Protein AF-A0A957F4L4-F1 (afdb_monomer_lite)

Structure (mmCIF, N/CA/C/O backbone):
data_AF-A0A957F4L4-F1
#
_entry.id   AF-A0A957F4L4-F1
#
loop_
_atom_site.group_PDB
_atom_site.id
_atom_site.type_symbol
_atom_site.label_atom_id
_atom_site.label_alt_id
_atom_site.label_comp_id
_atom_site.label_asym_id
_atom_site.label_entity_id
_atom_site.label_seq_id
_atom_site.pdbx_PDB_ins_code
_atom_site.Cartn_x
_atom_site.Cartn_y
_atom_site.Cartn_z
_atom_site.occupancy
_atom_site.B_iso_or_equiv
_atom_site.auth_seq_id
_atom_site.auth_comp_id
_atom_site.auth_asym_id
_atom_site.auth_atom_id
_atom_site.pdbx_PDB_model_num
ATOM 1 N N . THR A 1 1 ? -5.167 -7.541 -21.390 1.00 80.38 1 THR A N 1
ATOM 2 C CA . THR A 1 1 ? -4.463 -7.284 -20.110 1.00 80.38 1 THR A CA 1
ATOM 3 C C . THR A 1 1 ? -4.965 -6.032 -19.401 1.00 80.38 1 THR A C 1
ATOM 5 O O . THR A 1 1 ? -5.248 -6.132 -18.215 1.00 80.38 1 THR A O 1
ATOM 8 N N . ILE A 1 2 ? -5.140 -4.895 -20.087 1.00 88.56 2 ILE A N 1
ATOM 9 C CA . ILE A 1 2 ? -5.602 -3.614 -19.501 1.00 88.56 2 ILE A CA 1
ATOM 10 C C . ILE A 1 2 ? -6.959 -3.733 -18.785 1.00 88.56 2 ILE A C 1
ATOM 12 O O . ILE A 1 2 ? -7.043 -3.429 -17.601 1.00 88.56 2 ILE A O 1
ATOM 16 N N . LEU A 1 3 ? -8.000 -4.245 -19.460 1.00 91.50 3 LEU A N 1
ATOM 17 C CA . LEU A 1 3 ? -9.344 -4.385 -18.869 1.00 91.50 3 LEU A CA 1
ATOM 18 C C . LEU A 1 3 ? -9.339 -5.216 -17.580 1.00 91.50 3 LEU A C 1
ATOM 20 O O . LEU A 1 3 ? -9.974 -4.842 -16.602 1.00 91.50 3 LEU A O 1
ATOM 24 N N . LEU A 1 4 ? -8.573 -6.311 -17.558 1.00 93.56 4 LEU A N 1
ATOM 25 C CA . LEU A 1 4 ? -8.426 -7.151 -16.369 1.00 93.56 4 LEU A CA 1
ATOM 26 C C . LEU A 1 4 ? -7.825 -6.360 -15.199 1.00 93.56 4 LEU A C 1
ATOM 28 O O . LEU A 1 4 ? -8.330 -6.440 -14.085 1.00 93.56 4 LEU A O 1
ATOM 32 N N . HIS A 1 5 ? -6.784 -5.565 -15.454 1.00 93.44 5 HIS A N 1
ATOM 33 C CA . HIS A 1 5 ? -6.162 -4.728 -14.430 1.00 93.44 5 HIS A CA 1
ATOM 34 C C . HIS A 1 5 ? -7.120 -3.633 -13.942 1.00 93.44 5 HIS A C 1
ATOM 36 O O . HIS A 1 5 ? -7.237 -3.421 -12.739 1.00 93.44 5 HIS A O 1
ATOM 42 N N . LEU A 1 6 ? -7.894 -3.009 -14.833 1.00 93.56 6 LEU A N 1
ATOM 43 C CA . LEU A 1 6 ? -8.928 -2.053 -14.426 1.00 93.56 6 LEU A CA 1
ATOM 44 C C . LEU A 1 6 ? -9.987 -2.705 -13.530 1.00 93.56 6 LEU A C 1
ATOM 46 O O . LEU A 1 6 ? -10.338 -2.136 -12.499 1.00 93.56 6 LEU A O 1
ATOM 50 N N . VAL A 1 7 ? -10.441 -3.919 -13.857 1.00 96.38 7 VAL A N 1
ATOM 51 C CA . VAL A 1 7 ? -11.380 -4.670 -13.009 1.00 96.38 7 VAL A CA 1
ATOM 52 C C . VAL A 1 7 ? -10.756 -4.979 -11.646 1.00 96.38 7 VAL A C 1
ATOM 54 O O . VAL A 1 7 ? -11.386 -4.720 -10.623 1.00 96.38 7 VAL A O 1
ATOM 57 N N . ILE A 1 8 ? -9.512 -5.466 -11.599 1.00 96.94 8 ILE A N 1
ATOM 58 C CA . ILE A 1 8 ? -8.804 -5.749 -10.337 1.00 96.94 8 ILE A CA 1
ATOM 59 C C . ILE A 1 8 ? -8.685 -4.480 -9.483 1.00 96.94 8 ILE A C 1
ATOM 61 O O . ILE A 1 8 ? -8.955 -4.515 -8.280 1.00 96.94 8 ILE A O 1
ATOM 65 N N . GLY A 1 9 ? -8.320 -3.353 -10.093 1.00 96.81 9 GLY A N 1
ATOM 66 C CA . GLY A 1 9 ? -8.151 -2.078 -9.398 1.00 96.81 9 GLY A CA 1
ATOM 67 C C . GLY A 1 9 ? -9.481 -1.539 -8.886 1.00 96.81 9 GLY A C 1
ATOM 68 O O . GLY A 1 9 ? -9.586 -1.137 -7.728 1.00 96.81 9 GLY A O 1
ATOM 69 N N . GLY A 1 10 ? -10.524 -1.623 -9.715 1.00 97.62 10 GLY A N 1
ATOM 70 C CA . GLY A 1 10 ? -11.891 -1.260 -9.356 1.00 97.62 10 GLY A CA 1
ATOM 71 C C . GLY A 1 10 ? -12.442 -2.101 -8.208 1.00 97.62 10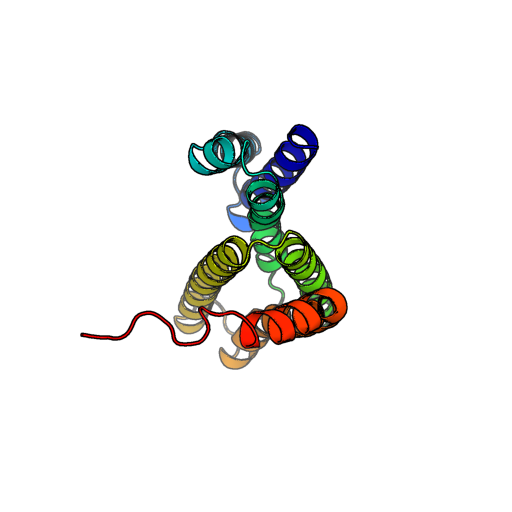 GLY A C 1
ATOM 72 O O . GLY A 1 10 ? -13.022 -1.548 -7.278 1.00 97.62 10 GLY A O 1
ATOM 73 N N . LEU A 1 11 ? -12.203 -3.416 -8.201 1.00 98.25 11 LEU A N 1
ATOM 74 C CA . LEU A 1 11 ? -12.587 -4.294 -7.089 1.00 98.25 11 LEU A CA 1
ATOM 75 C C . LEU A 1 11 ? -11.856 -3.932 -5.792 1.00 98.25 11 LEU A C 1
ATOM 77 O O . LEU A 1 11 ? -12.471 -3.912 -4.722 1.00 98.25 11 LEU A O 1
ATOM 81 N N . GLY A 1 12 ? -10.568 -3.594 -5.879 1.00 97.94 12 GLY A N 1
ATOM 82 C CA . GLY A 1 12 ? -9.805 -3.092 -4.740 1.00 97.94 12 GLY A CA 1
ATOM 83 C C . GLY A 1 12 ? -10.394 -1.787 -4.199 1.00 97.94 12 GLY A C 1
ATOM 84 O O . GLY A 1 12 ? -10.654 -1.677 -3.001 1.00 97.94 12 GLY A O 1
ATOM 85 N N . ALA A 1 13 ? -10.673 -0.820 -5.076 1.00 98.12 13 ALA A N 1
ATOM 86 C CA . ALA A 1 13 ? -11.248 0.478 -4.718 1.00 98.12 13 ALA A CA 1
ATOM 87 C C . ALA A 1 13 ? -12.678 0.356 -4.160 1.00 98.12 13 ALA A C 1
ATOM 89 O O . ALA A 1 13 ? -13.008 0.985 -3.153 1.00 98.12 13 ALA A O 1
ATOM 90 N N . TYR A 1 14 ? -13.501 -0.532 -4.723 1.00 98.50 14 TYR A N 1
ATOM 91 C CA . TYR A 1 14 ? -14.785 -0.923 -4.140 1.00 98.50 14 TYR A CA 1
ATOM 92 C C . TYR A 1 14 ? -14.596 -1.487 -2.724 1.00 98.50 14 TYR A C 1
ATOM 94 O O . TYR A 1 14 ? -15.309 -1.117 -1.787 1.00 98.50 14 TYR A O 1
ATOM 102 N N . GLY A 1 15 ? -13.597 -2.357 -2.545 1.00 97.69 15 GLY A N 1
ATOM 103 C CA . GLY A 1 15 ? -13.206 -2.908 -1.252 1.00 97.69 15 GLY A CA 1
ATOM 104 C C . GLY A 1 15 ? -12.834 -1.828 -0.234 1.00 97.69 15 GLY A C 1
ATOM 105 O O . GLY A 1 15 ? -13.281 -1.911 0.912 1.00 97.69 15 GLY A O 1
ATOM 106 N N . VAL A 1 16 ? -12.081 -0.802 -0.645 1.00 97.50 16 VAL A N 1
ATOM 107 C CA . VAL A 1 16 ? -11.762 0.375 0.183 1.00 97.50 16 VAL A CA 1
ATOM 108 C C . VAL A 1 16 ? -13.043 1.101 0.587 1.00 97.50 16 VAL A C 1
ATOM 110 O O . VAL A 1 16 ? -13.268 1.317 1.780 1.00 97.50 16 VAL A O 1
ATOM 113 N N . GLY A 1 17 ? -13.924 1.392 -0.374 1.00 97.50 17 GLY A N 1
ATOM 114 C CA . GLY A 1 17 ? -15.213 2.036 -0.119 1.00 97.50 17 GLY A CA 1
ATOM 115 C C . GLY A 1 17 ? -16.058 1.277 0.907 1.00 97.50 17 GLY A C 1
ATOM 116 O O . GLY A 1 17 ? -16.567 1.871 1.857 1.00 97.50 17 GLY A O 1
ATOM 117 N N . ARG A 1 18 ? -16.159 -0.053 0.777 1.00 96.19 18 ARG A N 1
ATOM 118 C CA . ARG A 1 18 ? -16.958 -0.897 1.685 1.00 96.19 18 ARG A CA 1
ATOM 119 C C . ARG A 1 18 ? -16.323 -1.104 3.055 1.00 96.19 18 ARG A C 1
ATOM 121 O O . ARG A 1 18 ? -17.042 -1.110 4.050 1.00 96.19 18 ARG A O 1
ATOM 128 N N . ARG A 1 19 ? -15.013 -1.359 3.113 1.00 92.75 19 ARG A N 1
ATOM 129 C CA . ARG A 1 19 ? -14.347 -1.837 4.339 1.00 92.75 19 ARG A CA 1
ATOM 130 C C . ARG A 1 19 ? -13.672 -0.723 5.118 1.00 92.75 19 ARG A C 1
ATOM 132 O O . ARG A 1 19 ? -13.796 -0.698 6.337 1.00 92.75 19 ARG A O 1
ATOM 139 N N . LEU A 1 20 ? -12.972 0.171 4.424 1.00 91.31 20 LEU A N 1
ATOM 140 C CA . LEU A 1 20 ? -12.217 1.242 5.065 1.00 91.31 20 LEU A CA 1
ATOM 141 C C . LEU A 1 20 ? -13.097 2.472 5.298 1.00 91.31 20 LEU A C 1
ATOM 143 O O . LEU A 1 20 ? -13.169 2.969 6.416 1.00 91.31 20 LEU A O 1
ATOM 147 N N . LEU A 1 21 ? -13.808 2.917 4.259 1.00 93.62 21 LEU A N 1
ATOM 148 C CA . LEU A 1 21 ? -14.667 4.105 4.321 1.00 93.62 21 LEU A CA 1
ATOM 149 C C . LEU A 1 21 ? -16.086 3.808 4.834 1.00 93.62 21 LEU A C 1
ATOM 151 O O . LEU A 1 21 ? -16.844 4.733 5.104 1.00 93.62 21 LEU A O 1
ATOM 155 N N . ARG A 1 22 ? -16.451 2.523 4.973 1.00 94.69 22 ARG A N 1
ATOM 156 C CA . ARG A 1 22 ? -17.771 2.050 5.444 1.00 94.69 22 ARG A CA 1
ATOM 157 C C . ARG A 1 22 ? -18.961 2.627 4.657 1.00 94.69 22 ARG A C 1
ATOM 159 O O . ARG A 1 22 ? -20.054 2.781 5.196 1.00 94.69 22 ARG A O 1
ATOM 166 N N . LEU A 1 23 ? -18.769 2.911 3.370 1.00 97.25 23 LEU A N 1
ATOM 167 C CA . LEU A 1 23 ? -19.810 3.430 2.483 1.00 97.25 23 LEU A CA 1
ATOM 168 C C . LEU A 1 23 ? -20.825 2.342 2.112 1.00 97.25 23 LEU A C 1
ATOM 170 O O . LEU A 1 23 ? -20.504 1.150 2.085 1.00 97.25 23 LEU A O 1
ATOM 174 N N . GLY A 1 24 ? -22.045 2.752 1.749 1.00 97.69 24 GLY A N 1
ATOM 175 C CA . GLY A 1 24 ? -23.047 1.884 1.115 1.00 97.69 24 GLY A CA 1
ATOM 176 C C . GLY A 1 24 ? -22.583 1.324 -0.240 1.00 97.69 24 GLY A C 1
ATOM 177 O O . GLY A 1 24 ? -21.542 1.720 -0.762 1.00 97.69 24 GLY A O 1
ATOM 178 N N . GLN A 1 25 ? -23.359 0.408 -0.832 1.00 97.12 25 GLN A N 1
ATOM 179 C CA . GLN A 1 25 ? -23.015 -0.216 -2.123 1.00 97.12 25 GLN A CA 1
ATOM 180 C C . GLN A 1 25 ? -22.761 0.829 -3.217 1.00 97.12 25 GLN A C 1
ATOM 182 O O . GLN A 1 25 ? -21.734 0.774 -3.886 1.00 97.12 25 GLN A O 1
ATOM 187 N N . MET A 1 26 ? -23.645 1.826 -3.334 1.00 97.75 26 MET A N 1
ATOM 188 C CA . MET A 1 26 ? -23.519 2.867 -4.354 1.00 97.75 26 MET A CA 1
ATOM 189 C C . MET A 1 26 ? -22.284 3.751 -4.137 1.00 97.75 26 MET A C 1
ATOM 191 O O . MET A 1 26 ? -21.546 4.016 -5.077 1.00 97.75 26 MET A O 1
ATOM 195 N N . GLY A 1 27 ? -21.987 4.140 -2.891 1.00 97.75 27 GLY A N 1
ATOM 196 C CA . GLY A 1 27 ? -20.781 4.917 -2.579 1.00 97.75 27 GLY A CA 1
ATOM 197 C C . GLY A 1 27 ? -19.487 4.147 -2.866 1.00 97.75 27 GLY A C 1
ATOM 198 O O . GLY A 1 27 ? -18.516 4.711 -3.367 1.00 97.75 27 GLY A O 1
ATOM 199 N N . ALA A 1 28 ? -19.480 2.836 -2.621 1.00 97.81 28 ALA A N 1
ATOM 200 C CA . ALA A 1 28 ? -18.350 1.986 -2.974 1.00 97.81 28 ALA A CA 1
ATOM 201 C C . ALA A 1 28 ? -18.206 1.790 -4.494 1.00 97.81 28 ALA A C 1
ATOM 203 O O . ALA A 1 28 ? -17.082 1.781 -4.991 1.00 97.81 28 ALA A O 1
ATOM 204 N N . LEU A 1 29 ? -19.313 1.685 -5.242 1.00 98.00 29 LEU A N 1
ATOM 205 C CA . LEU A 1 29 ? -19.283 1.672 -6.710 1.00 98.00 29 LEU A CA 1
ATOM 206 C C . LEU A 1 29 ? -18.733 2.989 -7.263 1.00 98.00 29 LEU A C 1
ATOM 208 O O . LEU A 1 29 ? -17.848 2.960 -8.111 1.00 98.00 29 LEU A O 1
ATOM 212 N N . LEU A 1 30 ? -19.173 4.130 -6.727 1.00 97.94 30 LEU A N 1
ATOM 213 C CA . LEU A 1 30 ? -18.616 5.436 -7.087 1.00 97.94 30 LEU A CA 1
ATOM 214 C C . LEU A 1 30 ? -17.118 5.517 -6.771 1.00 97.94 30 LEU A C 1
ATOM 216 O O . LEU A 1 30 ? -16.358 6.035 -7.576 1.00 97.94 30 LEU A O 1
ATOM 220 N N . THR A 1 31 ? -16.668 4.947 -5.650 1.00 97.69 31 THR A N 1
ATOM 221 C CA . THR A 1 31 ? -15.232 4.865 -5.321 1.00 97.69 31 THR A CA 1
ATOM 222 C C . THR A 1 31 ? -14.463 4.061 -6.375 1.00 97.69 31 THR A C 1
ATOM 224 O O . THR A 1 31 ? -13.399 4.487 -6.820 1.00 97.69 31 THR A O 1
ATOM 227 N N . ALA A 1 32 ? -15.010 2.920 -6.804 1.00 97.81 32 ALA A N 1
ATOM 228 C CA . ALA A 1 32 ? -14.408 2.080 -7.835 1.00 97.81 32 ALA A CA 1
ATOM 229 C C . ALA A 1 32 ? -14.326 2.792 -9.187 1.00 97.81 32 ALA A C 1
ATOM 231 O O . ALA A 1 32 ? -13.250 2.848 -9.776 1.00 97.81 32 ALA A O 1
ATOM 232 N N . VAL A 1 33 ? -15.437 3.384 -9.632 1.00 97.00 33 VAL A N 1
ATOM 233 C CA . VAL A 1 33 ? -15.530 4.111 -10.903 1.00 97.00 33 VAL A CA 1
ATOM 234 C C . VAL A 1 33 ? -14.601 5.323 -10.908 1.00 97.00 33 VAL A C 1
ATOM 236 O O . VAL A 1 33 ? -13.834 5.484 -11.853 1.00 97.00 33 VAL A O 1
ATOM 239 N N . SER A 1 34 ? -14.598 6.128 -9.842 1.00 96.50 34 SER A N 1
ATOM 240 C CA . SER A 1 34 ? -13.710 7.290 -9.711 1.00 96.50 34 SER A CA 1
ATOM 241 C C . SER A 1 34 ? -12.232 6.907 -9.726 1.00 96.50 34 SER A C 1
ATOM 243 O O . SER A 1 34 ? -11.413 7.663 -10.239 1.00 96.50 34 SER A O 1
ATOM 245 N N . PHE A 1 35 ? -11.874 5.738 -9.188 1.00 95.75 35 PHE A N 1
ATOM 246 C CA . PHE A 1 35 ? -10.506 5.235 -9.266 1.00 95.75 35 PHE A CA 1
ATOM 247 C C . PHE A 1 35 ? -10.156 4.774 -10.687 1.00 95.75 35 PHE A C 1
ATOM 249 O O . PHE A 1 35 ? -9.159 5.224 -11.243 1.00 95.75 35 PHE A O 1
ATOM 256 N N . THR A 1 36 ? -10.967 3.901 -11.294 1.00 94.62 36 THR A N 1
ATOM 257 C CA . THR A 1 36 ? -10.635 3.278 -12.589 1.00 94.62 36 THR A CA 1
ATOM 258 C C . THR A 1 36 ? -10.780 4.216 -13.780 1.00 94.62 36 THR A C 1
ATOM 260 O O . THR A 1 36 ? -10.045 4.072 -14.751 1.00 94.62 36 THR A O 1
ATOM 263 N N . LEU A 1 37 ? -11.736 5.146 -13.721 1.00 93.06 37 LEU A N 1
ATOM 264 C CA . LEU A 1 37 ? -12.005 6.137 -14.769 1.00 93.06 37 LEU A CA 1
ATOM 265 C C . LEU A 1 37 ? -11.469 7.530 -14.405 1.00 93.06 37 LEU A C 1
ATOM 267 O O . LEU A 1 37 ? -11.728 8.497 -15.116 1.00 93.06 37 LEU A O 1
ATOM 271 N N . GLY A 1 38 ? -10.744 7.649 -13.291 1.00 92.25 38 GLY A N 1
ATOM 272 C CA . GLY A 1 38 ? -10.082 8.888 -12.907 1.00 92.25 38 GLY A CA 1
ATOM 273 C C . GLY A 1 38 ? -8.926 9.214 -13.851 1.00 92.25 38 GLY A C 1
ATOM 274 O O . GLY A 1 38 ? -8.225 8.315 -14.319 1.00 92.25 38 GLY A O 1
ATOM 275 N N . GLY A 1 39 ? -8.686 10.512 -14.068 1.00 88.81 39 GLY A N 1
ATOM 276 C CA . GLY A 1 39 ? -7.735 11.006 -15.072 1.00 88.81 39 GLY A CA 1
ATOM 277 C C . GLY A 1 39 ? -6.328 10.405 -14.979 1.00 88.81 39 GLY A C 1
ATOM 278 O O . GLY A 1 39 ? -5.684 10.192 -16.000 1.00 88.81 39 GLY A O 1
ATOM 279 N N . TYR A 1 40 ? -5.863 10.072 -13.772 1.00 87.56 40 TYR A N 1
ATOM 280 C CA . TYR A 1 40 ? -4.550 9.458 -13.579 1.00 87.56 40 TYR A CA 1
ATOM 281 C C . TYR A 1 40 ? -4.475 8.021 -14.113 1.00 87.56 40 TYR A C 1
ATOM 283 O O . TYR A 1 40 ? -3.559 7.703 -14.862 1.00 87.56 40 TYR A O 1
ATOM 291 N N . VAL A 1 41 ? -5.439 7.156 -13.776 1.00 89.56 41 VAL A N 1
ATOM 292 C CA . VAL A 1 41 ? -5.435 5.755 -14.237 1.00 89.56 41 VAL A CA 1
ATOM 293 C C . VAL A 1 41 ? -5.630 5.692 -15.748 1.00 89.56 41 VAL A C 1
ATOM 295 O O . VAL A 1 41 ? -4.935 4.931 -16.419 1.00 89.56 41 VAL A O 1
ATOM 298 N N . THR A 1 42 ? -6.511 6.530 -16.299 1.00 88.88 42 THR A N 1
ATOM 299 C CA . THR A 1 42 ? -6.745 6.595 -17.747 1.00 88.88 42 THR A CA 1
ATOM 300 C C . THR A 1 42 ? -5.531 7.123 -18.511 1.00 88.88 42 THR A C 1
ATOM 302 O O . THR A 1 42 ? -5.225 6.601 -19.578 1.00 88.88 42 THR A O 1
ATOM 305 N N . ALA A 1 43 ? -4.795 8.095 -17.958 1.00 89.19 43 ALA A N 1
ATOM 306 C CA . ALA A 1 43 ? -3.569 8.612 -18.575 1.00 89.19 43 ALA A CA 1
ATOM 307 C C . ALA A 1 43 ? -2.446 7.564 -18.655 1.00 89.19 43 ALA A C 1
ATOM 309 O O . ALA A 1 43 ? -1.583 7.649 -19.520 1.00 89.19 43 ALA A O 1
ATOM 310 N N . GLN A 1 44 ? -2.457 6.558 -17.777 1.00 88.50 44 GLN A N 1
ATOM 311 C CA . GLN A 1 44 ? -1.423 5.519 -17.718 1.00 88.50 44 GLN A CA 1
ATOM 312 C C . GLN A 1 44 ? -1.765 4.265 -18.531 1.00 88.50 44 GLN A C 1
ATOM 314 O O . GLN A 1 44 ? -1.007 3.298 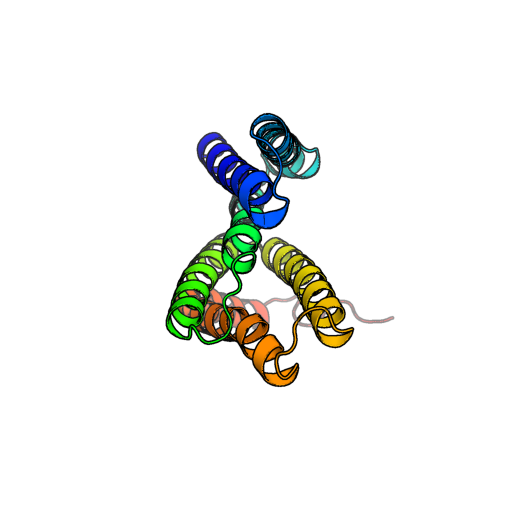-18.512 1.00 88.50 44 GLN A O 1
ATOM 319 N N . VAL A 1 45 ? -2.882 4.258 -19.267 1.00 85.25 45 VAL A N 1
ATOM 320 C CA . VAL A 1 45 ? -3.303 3.106 -20.086 1.00 85.25 45 VAL A CA 1
ATOM 321 C C . VAL A 1 45 ? -2.292 2.788 -21.194 1.00 85.25 45 VAL A C 1
ATOM 323 O O . VAL A 1 45 ? -2.074 1.615 -21.497 1.00 85.25 45 VAL A O 1
ATOM 326 N N . GLU A 1 46 ? -1.631 3.807 -21.747 1.00 86.88 46 GLU A N 1
ATOM 327 C CA . GLU A 1 46 ? -0.556 3.646 -22.738 1.00 86.88 46 GLU A CA 1
ATOM 328 C C . GLU A 1 46 ? 0.745 3.121 -22.106 1.00 86.88 46 GLU A C 1
ATOM 330 O O . GLU A 1 46 ? 1.534 2.423 -22.745 1.00 86.88 46 GLU A O 1
ATOM 335 N N . HIS A 1 47 ? 0.949 3.384 -20.813 1.00 88.12 47 HIS A N 1
ATOM 336 C CA . HIS A 1 47 ? 2.097 2.926 -20.039 1.00 88.12 47 HIS A CA 1
ATOM 337 C C . HIS A 1 47 ? 1.730 1.697 -19.204 1.00 88.12 47 HIS A C 1
ATOM 339 O O . HIS A 1 47 ? 1.582 1.761 -17.983 1.00 88.12 47 HIS A O 1
ATOM 345 N N . VAL A 1 48 ? 1.629 0.545 -19.871 1.00 87.62 48 VAL A N 1
ATOM 346 C CA . VAL A 1 48 ? 1.130 -0.715 -19.288 1.00 87.62 48 VAL A CA 1
ATOM 347 C C . VAL A 1 48 ? 1.768 -1.054 -17.934 1.00 87.62 48 VAL A C 1
ATOM 349 O O . VAL A 1 48 ? 1.051 -1.425 -17.010 1.00 87.62 48 VAL A O 1
ATOM 352 N N . ASN A 1 49 ? 3.081 -0.878 -17.773 1.00 89.56 49 ASN A N 1
ATOM 353 C CA . ASN A 1 49 ? 3.782 -1.166 -16.515 1.00 89.56 49 ASN A CA 1
ATOM 354 C C . ASN A 1 49 ? 3.331 -0.254 -15.358 1.00 89.56 49 ASN A C 1
ATOM 356 O O . ASN A 1 49 ? 3.169 -0.712 -14.226 1.00 89.56 49 ASN A O 1
ATOM 360 N N . GLN A 1 50 ? 3.059 1.024 -15.644 1.00 90.00 50 GLN A N 1
ATOM 361 C CA . GLN A 1 50 ? 2.544 1.975 -14.657 1.00 90.00 50 GLN A CA 1
ATOM 362 C C . GLN A 1 50 ? 1.125 1.595 -14.230 1.00 90.00 50 GLN A C 1
ATOM 364 O O . GLN A 1 50 ? 0.840 1.520 -13.033 1.00 90.00 50 GLN A O 1
ATOM 369 N N . LEU A 1 51 ? 0.262 1.265 -15.197 1.00 92.06 51 LEU A N 1
ATOM 370 C CA . LEU A 1 51 ? -1.088 0.776 -14.924 1.00 92.06 51 LEU A CA 1
ATOM 371 C C . LEU A 1 51 ? -1.066 -0.501 -14.068 1.00 92.06 51 LEU A C 1
ATOM 373 O O . LEU A 1 51 ? -1.806 -0.594 -13.087 1.00 92.06 51 LEU A O 1
ATOM 377 N N . GLN A 1 52 ? -0.206 -1.467 -14.414 1.00 92.12 52 GLN A N 1
ATOM 378 C CA . GLN A 1 52 ? -0.060 -2.719 -13.669 1.00 92.12 52 GLN A CA 1
ATOM 379 C C . GLN A 1 52 ? 0.328 -2.466 -12.210 1.00 92.12 52 GLN A C 1
ATOM 381 O O . GLN A 1 52 ? -0.281 -3.055 -11.322 1.00 92.12 52 GLN A O 1
ATOM 386 N N . GLY A 1 53 ? 1.272 -1.559 -11.942 1.00 92.06 53 GLY A N 1
ATOM 387 C CA . GLY A 1 53 ? 1.662 -1.202 -10.575 1.00 92.06 53 GLY A CA 1
ATOM 388 C C . GLY A 1 53 ? 0.553 -0.485 -9.793 1.00 92.06 53 GLY A C 1
ATOM 389 O O . GLY A 1 53 ? 0.286 -0.807 -8.632 1.00 92.06 53 GLY A O 1
ATOM 390 N N . MET A 1 54 ? -0.137 0.474 -10.417 1.00 92.00 54 MET A N 1
ATOM 391 C CA . MET A 1 54 ? -1.137 1.315 -9.738 1.00 92.00 54 MET A CA 1
ATOM 392 C C . MET A 1 54 ? -2.393 0.555 -9.330 1.00 92.00 54 MET A C 1
ATOM 394 O O . MET A 1 54 ? -2.995 0.861 -8.303 1.00 92.00 54 MET A O 1
ATOM 398 N N . VAL A 1 55 ? -2.780 -0.452 -10.104 1.00 95.00 55 VAL A N 1
ATOM 399 C CA . VAL A 1 55 ? -3.995 -1.241 -9.870 1.00 95.00 55 VAL A CA 1
ATOM 400 C C . VAL A 1 55 ? -3.979 -1.990 -8.534 1.00 95.00 55 VAL A C 1
ATOM 402 O O . VAL A 1 55 ? -5.036 -2.255 -7.957 1.00 95.00 55 VAL A O 1
ATOM 405 N N . TRP A 1 56 ? -2.796 -2.262 -7.986 1.00 96.12 56 TRP A N 1
ATOM 406 C CA . TRP A 1 56 ? -2.646 -2.886 -6.673 1.00 96.12 56 TRP A CA 1
ATOM 407 C C . TRP A 1 56 ? -2.824 -1.908 -5.505 1.00 96.12 56 TRP A C 1
ATOM 409 O O . TRP A 1 56 ? -3.127 -2.352 -4.399 1.00 96.12 56 TRP A O 1
ATOM 419 N N . LEU A 1 57 ? -2.707 -0.591 -5.732 1.00 95.75 57 LEU A N 1
ATOM 420 C CA . LEU A 1 57 ? -2.760 0.444 -4.688 1.00 95.75 57 LEU A CA 1
ATOM 421 C C . LEU A 1 57 ? -3.977 0.296 -3.751 1.00 95.75 57 LEU A C 1
ATOM 423 O O . LEU A 1 57 ? -3.779 0.269 -2.534 1.00 95.75 57 LEU A O 1
ATOM 427 N N . PRO A 1 58 ? -5.227 0.146 -4.236 1.00 97.06 58 PRO A N 1
ATOM 428 C CA . PRO A 1 58 ? -6.380 0.076 -3.340 1.00 97.06 58 PRO A CA 1
ATOM 429 C C . PRO A 1 58 ? -6.362 -1.167 -2.441 1.00 97.06 58 PRO A C 1
ATOM 431 O O . PRO A 1 58 ? -6.851 -1.132 -1.311 1.00 97.06 58 PRO A O 1
ATOM 434 N N . TRP A 1 59 ? -5.762 -2.266 -2.906 1.00 97.94 59 TRP A N 1
ATOM 435 C CA . TRP A 1 59 ? -5.675 -3.510 -2.143 1.00 97.94 59 TRP A CA 1
ATOM 436 C C . TRP A 1 59 ? -4.804 -3.373 -0.896 1.00 97.94 59 TRP A C 1
ATOM 438 O O . TRP A 1 59 ? -5.134 -3.975 0.128 1.00 97.94 59 TRP A O 1
ATOM 448 N N . PHE A 1 60 ? -3.774 -2.521 -0.925 1.00 97.50 60 PHE A N 1
ATOM 449 C CA . PHE A 1 60 ? -2.991 -2.211 0.273 1.00 97.50 60 PHE A CA 1
ATOM 450 C C . PHE A 1 60 ? -3.876 -1.649 1.385 1.00 97.50 60 PHE A C 1
ATOM 452 O O . PHE A 1 60 ? -3.822 -2.127 2.516 1.00 97.50 60 PHE A O 1
ATOM 459 N N . PHE A 1 61 ? -4.758 -0.703 1.058 1.00 96.31 61 PHE A N 1
ATOM 460 C CA . PHE A 1 61 ? -5.693 -0.110 2.016 1.00 96.31 61 PHE A CA 1
ATOM 461 C C . PHE A 1 61 ? -6.775 -1.096 2.479 1.00 96.31 61 PHE A C 1
ATOM 463 O O . PHE A 1 61 ? -7.186 -1.058 3.638 1.00 96.31 61 PHE A O 1
ATOM 470 N N . VAL A 1 62 ? -7.210 -2.023 1.617 1.00 96.62 62 VAL A N 1
ATOM 471 C CA . VAL A 1 62 ? -8.139 -3.104 2.002 1.00 96.62 62 VAL A CA 1
ATOM 472 C C . VAL A 1 62 ? -7.517 -4.047 3.032 1.00 96.62 62 VAL A C 1
ATOM 474 O O . VAL A 1 62 ? -8.207 -4.471 3.966 1.00 96.62 62 VAL A O 1
ATOM 477 N N . VAL A 1 63 ? -6.242 -4.398 2.854 1.00 95.62 63 VAL A N 1
ATOM 478 C CA . VAL A 1 63 ? -5.502 -5.271 3.774 1.00 95.62 63 VAL A CA 1
ATOM 479 C C . VAL A 1 63 ? -5.188 -4.528 5.071 1.00 95.62 63 VAL A C 1
ATOM 481 O O . VAL A 1 63 ? -5.465 -5.054 6.149 1.00 95.62 63 VAL A O 1
ATOM 484 N N . ALA A 1 64 ? -4.676 -3.300 4.965 1.00 91.38 64 ALA A N 1
ATOM 485 C CA . ALA A 1 64 ? -4.286 -2.453 6.088 1.00 91.38 64 ALA A CA 1
ATOM 486 C C . ALA A 1 64 ? -5.470 -2.021 6.963 1.00 91.38 64 ALA A C 1
ATOM 488 O O . ALA A 1 64 ? -5.342 -1.946 8.180 1.00 91.38 64 ALA A O 1
ATOM 489 N N . GLY A 1 65 ? -6.643 -1.792 6.366 1.00 86.62 65 GLY A N 1
ATOM 490 C CA . GLY A 1 65 ? -7.835 -1.296 7.060 1.00 86.62 65 GLY A CA 1
ATOM 491 C C . GLY A 1 65 ? -8.422 -2.223 8.128 1.00 86.62 65 GLY A C 1
ATOM 492 O O . GLY A 1 65 ? -9.373 -1.839 8.807 1.00 86.62 65 GLY A O 1
ATOM 493 N N . ARG A 1 66 ? -7.898 -3.444 8.284 1.00 84.94 66 ARG A N 1
ATOM 494 C CA . ARG A 1 66 ? -8.292 -4.374 9.348 1.00 84.94 66 ARG A CA 1
ATOM 495 C C . ARG A 1 66 ? -7.300 -4.273 10.501 1.00 84.94 66 ARG A C 1
ATOM 497 O O . ARG A 1 66 ? -6.152 -4.660 10.344 1.00 84.94 66 ARG A O 1
ATOM 504 N N . LEU A 1 67 ? -7.736 -3.809 11.665 1.00 83.31 67 LEU A N 1
ATOM 505 C CA . LEU A 1 67 ? -6.898 -3.784 12.862 1.00 83.31 67 LEU A CA 1
ATOM 506 C C . LEU A 1 67 ? -7.594 -4.539 13.989 1.00 83.31 67 LEU A C 1
ATOM 508 O O . LEU A 1 67 ? -8.705 -4.184 14.374 1.00 83.31 67 LEU A O 1
ATOM 512 N N . GLU A 1 68 ? -6.917 -5.548 14.530 1.00 85.88 68 GLU A N 1
ATOM 513 C CA . GLU A 1 68 ? -7.366 -6.302 15.700 1.00 85.88 68 GLU A CA 1
ATOM 514 C C . GLU A 1 68 ? -6.185 -6.480 16.657 1.00 85.88 68 GLU A C 1
ATOM 516 O O . GLU A 1 68 ? -5.226 -7.204 16.385 1.00 85.88 68 GLU A O 1
ATOM 521 N N . ILE A 1 69 ? -6.212 -5.728 17.759 1.00 85.69 69 ILE A N 1
ATOM 522 C CA . ILE A 1 69 ? -5.123 -5.708 18.739 1.00 85.69 69 ILE A CA 1
ATOM 523 C C . ILE A 1 69 ? -5.136 -7.027 19.513 1.00 85.69 69 ILE A C 1
ATOM 525 O O . ILE A 1 69 ? -6.155 -7.397 20.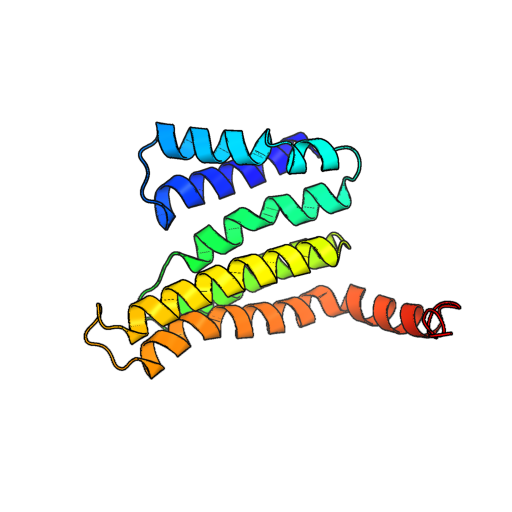086 1.00 85.69 69 ILE A O 1
ATOM 529 N N . GLY A 1 70 ? -3.988 -7.699 19.576 1.00 86.81 70 GLY A N 1
ATOM 530 C CA . GLY A 1 70 ? -3.847 -9.002 20.235 1.00 86.81 70 GLY A CA 1
ATOM 531 C C . GLY A 1 70 ? -3.808 -10.182 19.266 1.00 86.81 70 GLY A C 1
ATOM 532 O O . GLY A 1 70 ? -3.352 -11.255 19.656 1.00 86.81 70 GLY A O 1
ATOM 533 N N . ASP A 1 71 ? -4.212 -9.995 18.003 1.00 91.94 71 ASP A N 1
ATOM 534 C CA . ASP A 1 71 ? -4.189 -11.057 16.994 1.00 91.94 71 ASP A CA 1
ATOM 535 C C . ASP A 1 71 ? -2.902 -11.017 16.148 1.00 91.94 71 ASP A C 1
ATOM 537 O O . ASP A 1 71 ? -2.829 -10.437 15.060 1.00 91.94 71 ASP A O 1
ATOM 541 N N . TRP A 1 72 ? -1.859 -11.694 16.629 1.00 93.06 72 TRP A N 1
ATOM 542 C CA . TRP A 1 72 ? -0.608 -11.855 15.877 1.00 93.06 72 TRP A CA 1
ATOM 543 C C . TRP A 1 72 ? -0.760 -12.697 14.602 1.00 93.06 72 TRP A C 1
ATOM 545 O O . TRP A 1 72 ? 0.052 -12.568 13.681 1.00 93.06 72 TRP A O 1
ATOM 555 N N . ARG A 1 73 ? -1.803 -13.533 14.498 1.00 95.31 73 ARG A N 1
ATOM 556 C CA . ARG A 1 73 ? -2.079 -14.288 13.266 1.00 95.31 73 ARG A CA 1
ATOM 557 C C . ARG A 1 73 ? -2.600 -13.354 12.181 1.00 95.31 73 ARG A C 1
ATOM 559 O O . ARG A 1 73 ? -2.210 -13.506 11.022 1.00 95.31 73 ARG A O 1
ATOM 566 N N . LEU A 1 74 ? -3.428 -12.369 12.539 1.00 94.25 74 LEU A N 1
ATOM 567 C CA . LEU A 1 74 ? -3.828 -11.301 11.620 1.00 94.25 74 LEU A CA 1
ATOM 568 C C . LEU A 1 74 ? -2.608 -10.516 11.127 1.00 94.25 74 LEU A C 1
ATOM 570 O O . LEU A 1 74 ? -2.496 -10.330 9.918 1.00 94.25 74 LEU A O 1
ATOM 574 N N . VAL A 1 75 ? -1.682 -10.138 12.017 1.00 95.50 75 VAL A N 1
ATOM 575 C CA . VAL A 1 75 ? -0.438 -9.434 11.641 1.00 95.50 75 VAL A CA 1
ATOM 576 C C . VAL A 1 75 ? 0.364 -10.231 10.616 1.00 95.50 75 VAL A C 1
ATOM 578 O O . VAL A 1 75 ? 0.718 -9.696 9.567 1.00 95.50 75 VAL A O 1
ATOM 581 N N . GLY A 1 76 ? 0.601 -11.522 10.874 1.00 96.75 76 GLY A N 1
ATOM 582 C CA . GLY A 1 76 ? 1.312 -12.394 9.936 1.00 96.75 76 GLY A CA 1
ATOM 583 C C . GLY A 1 76 ? 0.587 -12.525 8.594 1.00 96.75 76 GLY A C 1
ATOM 584 O O . GLY A 1 76 ? 1.200 -12.397 7.537 1.00 96.75 76 GLY A O 1
ATOM 585 N N . ARG A 1 77 ? -0.739 -12.708 8.612 1.00 96.81 77 ARG A N 1
ATOM 586 C CA . ARG A 1 77 ? -1.558 -12.778 7.390 1.00 96.81 77 ARG A CA 1
ATOM 587 C C . ARG A 1 77 ? -1.511 -11.475 6.590 1.00 96.81 77 ARG A C 1
ATOM 589 O O . ARG A 1 77 ? -1.452 -11.520 5.365 1.00 96.81 77 ARG A O 1
ATOM 596 N N . GLN A 1 78 ? -1.551 -10.324 7.255 1.00 96.75 78 GLN A N 1
ATOM 597 C CA . GLN A 1 78 ? -1.419 -9.026 6.598 1.00 96.75 78 GLN A CA 1
ATOM 598 C C . GLN A 1 78 ? -0.029 -8.845 6.003 1.00 96.75 78 GLN A C 1
ATOM 600 O O . GLN A 1 78 ? 0.058 -8.436 4.851 1.00 96.75 78 GLN A O 1
ATOM 605 N N . ALA A 1 79 ? 1.031 -9.203 6.733 1.00 97.81 79 ALA A N 1
ATOM 606 C CA . ALA A 1 79 ? 2.396 -9.171 6.218 1.00 97.81 79 ALA A CA 1
ATOM 607 C C . ALA A 1 79 ? 2.533 -10.001 4.933 1.00 97.81 79 ALA A C 1
ATOM 609 O O . ALA A 1 79 ? 3.069 -9.504 3.949 1.00 97.81 79 ALA A O 1
ATOM 610 N N . TRP A 1 80 ? 1.965 -11.211 4.899 1.00 98.06 80 TRP A N 1
ATOM 611 C CA . TRP A 1 80 ? 1.946 -12.057 3.700 1.00 98.06 80 TRP A CA 1
ATOM 612 C C . TRP A 1 80 ? 1.236 -11.404 2.508 1.00 98.06 80 TRP A C 1
ATOM 614 O O . TRP A 1 80 ? 1.776 -11.388 1.403 1.00 98.06 80 TRP A O 1
ATOM 624 N N . TRP A 1 81 ? 0.046 -10.832 2.716 1.00 98.00 81 TRP A N 1
ATOM 625 C CA . TRP A 1 81 ? -0.670 -10.136 1.641 1.00 98.00 81 TRP A CA 1
ATOM 626 C C . TRP A 1 81 ? 0.069 -8.882 1.167 1.00 98.00 81 TRP A C 1
ATOM 628 O O . TRP A 1 81 ? 0.176 -8.657 -0.036 1.00 98.00 81 TRP A O 1
ATOM 638 N N . LEU A 1 82 ? 0.606 -8.085 2.094 1.00 98.00 82 LEU A N 1
ATOM 639 C CA . LEU A 1 82 ? 1.393 -6.893 1.776 1.00 98.00 82 LEU A CA 1
ATOM 640 C C . LEU A 1 82 ? 2.681 -7.257 1.029 1.00 98.00 82 LEU A C 1
ATOM 642 O O . LEU A 1 82 ? 3.035 -6.553 0.089 1.00 98.00 82 LEU A O 1
ATOM 646 N N . ALA A 1 83 ? 3.332 -8.369 1.383 1.00 98.31 83 ALA A N 1
ATOM 647 C CA . ALA A 1 83 ? 4.496 -8.879 0.665 1.00 98.31 83 ALA A CA 1
ATOM 648 C C . ALA A 1 83 ? 4.164 -9.187 -0.797 1.00 98.31 83 ALA A C 1
ATOM 650 O O . ALA A 1 83 ? 4.869 -8.734 -1.694 1.00 98.31 83 ALA A O 1
ATOM 651 N N . GLY A 1 84 ? 3.056 -9.895 -1.043 1.00 97.94 84 GLY A N 1
ATOM 652 C CA . GLY A 1 84 ? 2.587 -10.181 -2.398 1.00 97.94 84 GLY A CA 1
ATOM 653 C C . GLY A 1 84 ? 2.263 -8.912 -3.189 1.00 97.94 84 GLY A C 1
ATOM 654 O O . GLY A 1 84 ? 2.691 -8.777 -4.330 1.00 97.94 84 GLY A O 1
ATOM 655 N N . LEU A 1 85 ? 1.565 -7.949 -2.582 1.00 97.69 85 LEU A N 1
ATOM 656 C CA . LEU A 1 85 ? 1.211 -6.690 -3.246 1.00 97.69 85 LEU A CA 1
ATOM 657 C C . LEU A 1 85 ? 2.442 -5.832 -3.576 1.00 97.69 85 LEU A C 1
ATOM 659 O O . LEU A 1 85 ? 2.547 -5.325 -4.693 1.00 97.69 85 LEU A O 1
ATOM 663 N N . PHE A 1 86 ? 3.388 -5.687 -2.641 1.00 97.50 86 PHE A N 1
ATOM 664 C CA . PHE A 1 86 ? 4.643 -4.978 -2.906 1.00 97.50 86 PHE A CA 1
ATOM 665 C C . PHE A 1 86 ? 5.475 -5.696 -3.964 1.00 97.50 86 PHE A C 1
ATOM 667 O O . PHE A 1 86 ? 5.998 -5.036 -4.859 1.00 97.50 86 PHE A O 1
ATOM 674 N N . ALA A 1 87 ? 5.553 -7.029 -3.914 1.00 97.06 87 ALA A N 1
ATOM 675 C CA . ALA A 1 87 ? 6.259 -7.805 -4.924 1.00 97.06 87 ALA A CA 1
ATOM 676 C C . ALA A 1 87 ? 5.648 -7.596 -6.317 1.00 97.06 87 ALA A C 1
ATOM 678 O O . ALA A 1 87 ? 6.380 -7.324 -7.262 1.00 97.06 87 ALA A O 1
ATOM 679 N N . LEU A 1 88 ? 4.318 -7.623 -6.444 1.00 95.69 88 LEU A N 1
ATOM 680 C CA . LEU A 1 88 ? 3.628 -7.354 -7.711 1.00 95.69 88 LEU A CA 1
ATOM 681 C C . LEU A 1 88 ? 3.919 -5.944 -8.251 1.00 95.69 88 LEU A C 1
ATOM 683 O O . LEU A 1 88 ? 4.145 -5.792 -9.449 1.00 95.69 88 LEU A O 1
ATOM 687 N N . GLN A 1 89 ? 3.966 -4.919 -7.392 1.00 95.81 89 GLN A N 1
ATOM 688 C CA . GLN A 1 89 ? 4.333 -3.563 -7.825 1.00 95.81 89 GLN A CA 1
ATOM 689 C C . GLN A 1 89 ? 5.810 -3.432 -8.216 1.00 95.81 89 GLN A C 1
ATOM 691 O O . GLN A 1 89 ? 6.124 -2.734 -9.178 1.00 95.81 89 GLN A O 1
ATOM 696 N N . LEU A 1 90 ? 6.717 -4.084 -7.486 1.00 94.44 90 LEU A N 1
ATOM 697 C CA . LEU A 1 90 ? 8.152 -4.068 -7.782 1.00 94.44 90 LEU A CA 1
ATOM 698 C C . LEU A 1 90 ? 8.461 -4.815 -9.087 1.00 94.44 90 LEU A C 1
ATOM 700 O O . LEU A 1 90 ? 9.206 -4.302 -9.921 1.00 94.44 90 LEU A O 1
ATOM 704 N N . LEU A 1 91 ? 7.837 -5.976 -9.304 1.00 93.81 91 LEU A N 1
ATOM 705 C CA . LEU A 1 91 ? 7.976 -6.766 -10.533 1.00 93.81 91 LEU A CA 1
ATOM 706 C C . LEU A 1 91 ? 7.367 -6.064 -11.754 1.00 93.81 91 LEU A C 1
ATOM 708 O O . LEU A 1 91 ? 7.859 -6.251 -12.863 1.00 93.81 91 LEU A O 1
ATOM 712 N N . ALA A 1 92 ? 6.367 -5.193 -11.566 1.00 92.38 92 ALA A N 1
ATOM 713 C CA . ALA A 1 92 ? 5.876 -4.320 -12.637 1.00 92.38 92 ALA A CA 1
ATOM 714 C C . ALA A 1 92 ? 6.950 -3.330 -13.142 1.00 92.38 92 ALA A C 1
ATOM 716 O O . ALA A 1 92 ? 6.778 -2.716 -14.194 1.00 92.38 92 ALA A O 1
ATOM 717 N N . GLY A 1 93 ? 8.066 -3.170 -12.416 1.00 87.44 93 GLY A N 1
ATOM 718 C CA . GLY A 1 93 ? 9.249 -2.437 -12.870 1.00 87.44 93 GLY A CA 1
ATOM 719 C C . GLY A 1 93 ? 9.147 -0.916 -12.758 1.00 87.44 93 GLY A C 1
ATOM 720 O O . GLY A 1 93 ? 10.040 -0.219 -13.234 1.00 87.44 93 GLY A O 1
ATOM 721 N N . HIS A 1 94 ? 8.096 -0.381 -12.122 1.00 85.12 94 HIS A N 1
ATOM 722 C CA . HIS A 1 94 ? 7.913 1.064 -11.945 1.00 85.12 94 HIS A CA 1
ATOM 723 C C . HIS A 1 94 ? 8.113 1.484 -10.486 1.00 85.12 94 HIS A C 1
ATOM 725 O O . HIS A 1 94 ? 7.204 1.435 -9.657 1.00 85.12 94 HIS A O 1
ATOM 731 N N . THR A 1 95 ? 9.314 1.947 -10.145 1.00 85.88 95 THR A N 1
ATOM 732 C CA . THR A 1 95 ? 9.654 2.348 -8.765 1.00 85.88 95 THR A CA 1
ATOM 733 C C . THR A 1 95 ? 8.788 3.502 -8.253 1.00 85.88 95 THR A C 1
ATOM 735 O O . THR A 1 95 ? 8.435 3.541 -7.073 1.00 85.88 95 THR A O 1
ATOM 738 N N . GLN A 1 96 ? 8.353 4.402 -9.140 1.00 89.44 96 GLN A N 1
ATOM 739 C CA . GLN A 1 96 ? 7.484 5.522 -8.780 1.00 89.44 96 GLN A CA 1
ATOM 740 C C . GLN A 1 96 ? 6.109 5.057 -8.269 1.00 89.44 96 GLN A C 1
ATOM 742 O O . GLN A 1 96 ? 5.570 5.681 -7.356 1.00 89.44 96 GLN A O 1
ATOM 747 N N . THR A 1 97 ? 5.539 3.950 -8.778 1.00 92.12 97 THR A N 1
ATOM 748 C CA . THR A 1 97 ? 4.255 3.446 -8.245 1.00 92.12 97 THR A CA 1
ATOM 749 C C . THR A 1 97 ? 4.399 2.933 -6.818 1.00 92.12 97 THR A C 1
ATOM 751 O O . THR A 1 97 ? 3.516 3.158 -5.986 1.00 92.12 97 THR A O 1
ATOM 754 N N . VAL A 1 98 ? 5.528 2.282 -6.520 1.00 94.38 98 VAL A N 1
ATOM 755 C CA . VAL A 1 98 ? 5.843 1.806 -5.168 1.00 94.38 98 VAL A CA 1
ATOM 756 C C . VAL A 1 98 ? 6.013 3.000 -4.235 1.00 94.38 98 VAL A C 1
ATOM 758 O O . VAL A 1 98 ? 5.425 3.016 -3.157 1.00 94.38 98 VAL A O 1
ATOM 761 N N . PHE A 1 99 ? 6.726 4.042 -4.673 1.00 94.31 99 PHE A N 1
ATOM 762 C CA . PHE A 1 99 ? 6.884 5.277 -3.905 1.00 94.31 99 PHE A CA 1
ATOM 763 C C . PHE A 1 99 ? 5.535 5.923 -3.558 1.00 94.31 99 PHE A C 1
ATOM 765 O O . PHE A 1 99 ? 5.264 6.170 -2.384 1.00 94.31 99 PHE A O 1
ATOM 772 N N . VAL A 1 100 ? 4.657 6.130 -4.547 1.00 93.44 100 VAL A N 1
ATOM 773 C CA . VAL A 1 100 ? 3.312 6.696 -4.321 1.00 93.44 100 VAL A CA 1
ATOM 774 C C . VAL A 1 100 ? 2.516 5.849 -3.323 1.00 93.44 100 VAL A C 1
ATOM 776 O O . VAL A 1 100 ? 1.860 6.389 -2.432 1.00 93.44 100 VAL A O 1
ATOM 779 N N . THR A 1 101 ? 2.616 4.523 -3.427 1.00 95.19 101 THR A N 1
ATOM 780 C CA . THR A 1 101 ? 1.950 3.585 -2.516 1.00 95.19 101 THR A CA 1
ATOM 781 C C . THR A 1 101 ? 2.475 3.711 -1.090 1.00 95.19 101 THR A C 1
ATOM 783 O O . THR A 1 101 ? 1.685 3.854 -0.157 1.00 95.19 101 THR A O 1
ATOM 786 N N . VAL A 1 102 ? 3.796 3.723 -0.908 1.00 95.69 102 VAL A N 1
ATOM 787 C CA . VAL A 1 102 ? 4.432 3.873 0.409 1.00 95.69 102 VAL A CA 1
ATOM 788 C C . VAL A 1 102 ? 4.081 5.219 1.039 1.00 95.69 102 VAL A C 1
ATOM 790 O O . VAL A 1 102 ? 3.737 5.252 2.219 1.00 95.69 102 VAL A O 1
ATOM 793 N N . VAL A 1 103 ? 4.092 6.313 0.271 1.00 96.00 103 VAL A N 1
ATOM 794 C CA . VAL A 1 103 ? 3.691 7.640 0.768 1.00 96.00 103 VAL A CA 1
ATOM 795 C C . VAL A 1 103 ? 2.225 7.637 1.204 1.00 96.00 103 VAL A C 1
ATOM 797 O O . VAL A 1 103 ? 1.920 8.060 2.320 1.00 96.00 103 VAL A O 1
ATOM 800 N N . GLY A 1 104 ? 1.317 7.109 0.376 1.00 94.81 104 GLY A N 1
ATOM 801 C CA . GLY A 1 104 ? -0.107 7.023 0.709 1.00 94.81 104 GLY A CA 1
ATOM 802 C C . GLY A 1 104 ? -0.377 6.182 1.962 1.00 94.81 104 GLY A C 1
ATOM 803 O O . GLY A 1 104 ? -1.135 6.598 2.842 1.00 94.81 104 GLY A O 1
ATOM 804 N N . LEU A 1 105 ? 0.283 5.027 2.084 1.00 94.94 105 LEU A N 1
ATOM 805 C CA . LEU A 1 105 ? 0.191 4.176 3.274 1.00 94.94 105 LEU A CA 1
ATOM 806 C C . LEU A 1 105 ? 0.822 4.839 4.498 1.00 94.94 105 LEU A C 1
ATOM 808 O O . LEU A 1 105 ? 0.279 4.709 5.590 1.00 94.94 105 LEU A O 1
ATOM 812 N N . GLY A 1 106 ? 1.916 5.581 4.328 1.00 95.06 106 GLY A N 1
ATOM 813 C CA . GLY A 1 106 ? 2.557 6.356 5.386 1.00 95.06 106 GLY A CA 1
ATOM 814 C C . GLY A 1 106 ? 1.620 7.415 5.962 1.00 95.06 106 GLY A C 1
ATOM 815 O O . GLY A 1 106 ? 1.433 7.469 7.174 1.00 95.06 106 GLY A O 1
ATOM 816 N N . VAL A 1 107 ? 0.949 8.195 5.109 1.00 94.88 107 VAL A N 1
ATOM 817 C CA . VAL A 1 107 ? -0.066 9.174 5.544 1.00 94.88 107 VAL A CA 1
ATOM 818 C C . VAL A 1 107 ? -1.215 8.482 6.285 1.00 94.88 107 VAL A C 1
ATOM 820 O O . VAL A 1 107 ? -1.632 8.925 7.360 1.00 94.88 107 VAL A O 1
ATOM 823 N N . TRP A 1 108 ? -1.708 7.359 5.759 1.00 92.81 108 TRP A N 1
ATOM 824 C CA . TRP A 1 108 ? -2.755 6.581 6.420 1.00 92.81 108 TRP A CA 1
ATOM 825 C C . TRP A 1 108 ? -2.300 6.010 7.775 1.00 92.81 108 TRP A C 1
ATOM 827 O O . TRP A 1 108 ? -3.029 6.090 8.762 1.00 92.81 108 TRP A O 1
ATOM 837 N N . LEU A 1 109 ? -1.075 5.499 7.880 1.00 92.75 109 LEU A N 1
ATOM 838 C CA . LEU A 1 109 ? -0.511 5.009 9.137 1.00 92.75 109 LEU A CA 1
ATOM 839 C C . LEU A 1 109 ? -0.355 6.134 10.159 1.00 92.75 109 LEU A C 1
ATOM 841 O O . LEU A 1 109 ? -0.776 5.977 11.303 1.00 92.75 109 LEU A O 1
ATOM 845 N N . LEU A 1 110 ? 0.194 7.278 9.750 1.00 92.31 110 LEU A N 1
ATOM 846 C CA . LEU A 1 110 ? 0.388 8.436 10.621 1.00 92.31 110 LEU A CA 1
ATOM 847 C C . LEU A 1 110 ? -0.939 8.959 11.166 1.00 92.31 110 LEU A C 1
ATOM 849 O O . LEU A 1 110 ? -1.039 9.237 12.360 1.00 92.31 110 LEU A O 1
ATOM 853 N N . THR A 1 111 ? -1.976 9.034 10.329 1.00 89.25 111 THR A N 1
ATOM 854 C CA . THR A 1 111 ? -3.314 9.428 10.790 1.00 89.25 111 THR A CA 1
ATOM 855 C C . THR A 1 111 ? -3.876 8.423 11.797 1.00 89.25 111 THR A C 1
ATOM 857 O O . THR A 1 111 ? -4.349 8.844 12.851 1.00 89.25 111 THR A O 1
ATOM 860 N N . ASN A 1 112 ? -3.773 7.111 11.566 1.00 87.75 112 ASN A N 1
ATOM 861 C CA . ASN A 1 112 ? -4.240 6.106 12.533 1.00 87.75 112 ASN A CA 1
ATOM 862 C C . ASN A 1 112 ? -3.444 6.137 13.850 1.00 87.75 112 ASN A C 1
ATOM 864 O O . ASN A 1 112 ? -4.032 6.078 14.931 1.00 87.75 112 ASN A O 1
ATOM 868 N N . LEU A 1 113 ? -2.119 6.288 13.782 1.00 87.75 113 LEU A N 1
ATOM 869 C CA . LEU A 1 113 ? -1.263 6.432 14.961 1.00 87.75 113 LEU A CA 1
ATOM 870 C C . LEU A 1 113 ? -1.606 7.695 15.755 1.00 87.75 113 LEU A C 1
ATOM 872 O O . LEU A 1 113 ? -1.683 7.639 16.981 1.00 87.75 113 LEU A O 1
ATOM 876 N N . TRP A 1 114 ? -1.871 8.809 15.070 1.00 86.62 114 TRP A N 1
ATOM 877 C CA . TRP A 1 114 ? -2.294 10.062 15.693 1.00 86.62 114 TRP A CA 1
ATOM 878 C C . TRP A 1 114 ? -3.624 9.918 16.439 1.00 86.62 114 TRP A C 1
ATOM 880 O O . TRP A 1 114 ? -3.721 10.317 17.602 1.00 86.62 114 TRP A O 1
ATOM 890 N N . HIS A 1 115 ? -4.632 9.300 15.812 1.00 82.56 115 HIS A N 1
ATOM 891 C CA . HIS A 1 115 ? -5.932 9.052 16.447 1.00 82.56 115 HIS A CA 1
ATOM 892 C C . HIS A 1 115 ? -5.811 8.101 17.649 1.00 82.56 115 HIS A C 1
ATOM 894 O O . HIS A 1 115 ? -6.425 8.346 18.689 1.00 82.56 115 HIS A O 1
ATOM 900 N N . ASN A 1 116 ? -4.975 7.061 17.551 1.00 77.19 116 ASN A N 1
ATOM 901 C CA . ASN A 1 116 ? -4.714 6.140 18.661 1.00 77.19 116 ASN A CA 1
ATOM 902 C C . ASN A 1 116 ? -3.981 6.825 19.823 1.00 77.19 116 ASN A C 1
ATOM 904 O O . ASN A 1 116 ? -4.325 6.599 20.982 1.00 77.19 116 ASN A O 1
ATOM 908 N N . TYR A 1 117 ? -3.005 7.688 19.526 1.00 76.31 117 TYR A N 1
ATOM 909 C CA . TYR A 1 117 ? -2.246 8.433 20.533 1.00 76.31 117 TYR A CA 1
ATOM 910 C C . TYR A 1 117 ? -3.110 9.459 21.277 1.00 76.31 117 TYR A C 1
ATOM 912 O O . TYR A 1 117 ? -2.960 9.623 22.485 1.00 76.31 117 TYR A O 1
ATOM 920 N N . ARG A 1 118 ? -4.043 10.124 20.578 1.00 77.25 118 ARG A N 1
ATOM 921 C CA . ARG A 1 118 ? -4.948 11.125 21.172 1.00 77.25 118 ARG A CA 1
ATOM 922 C C . ARG A 1 118 ? -6.154 10.549 21.929 1.00 77.25 118 ARG A C 1
ATOM 924 O O . ARG A 1 118 ? -6.909 11.326 22.499 1.00 77.25 118 ARG A O 1
ATOM 931 N N . GLY A 1 119 ? -6.292 9.224 22.024 1.00 60.75 119 GLY A N 1
ATOM 932 C CA . GLY A 1 119 ? -7.161 8.594 23.023 1.00 60.75 119 GLY A CA 1
ATOM 933 C C . GLY A 1 119 ? -8.605 8.317 22.594 1.00 60.75 119 GLY A C 1
ATOM 934 O O . GLY A 1 119 ? -9.537 8.848 23.186 1.00 60.75 119 GLY A O 1
ATOM 935 N N . PHE A 1 120 ? -8.800 7.375 21.664 1.00 53.09 120 PHE A N 1
ATOM 936 C CA . PHE A 1 120 ? -10.099 6.702 21.460 1.00 53.09 120 PHE A CA 1
ATOM 937 C C . PHE A 1 120 ? -10.118 5.222 21.884 1.00 53.09 120 PHE A C 1
ATOM 939 O O . PHE A 1 120 ? -11.192 4.638 22.012 1.00 53.09 120 PHE A O 1
ATOM 946 N N . VAL A 1 121 ? -8.962 4.602 22.160 1.00 53.28 121 VAL A N 1
ATOM 947 C CA . VAL A 1 121 ? -8.875 3.190 22.576 1.00 53.28 121 VAL A CA 1
ATOM 948 C C . VAL A 1 121 ? -8.023 3.076 23.845 1.00 53.28 121 VAL A C 1
ATOM 950 O O . VAL A 1 121 ? -6.884 3.528 23.870 1.00 53.28 121 VAL A O 1
ATOM 953 N N . ARG A 1 122 ? -8.560 2.456 24.909 1.00 56.38 122 ARG A N 1
ATOM 954 C CA . ARG A 1 122 ? -7.928 2.284 26.243 1.00 56.38 122 ARG A CA 1
ATOM 955 C C . ARG A 1 122 ? -6.676 1.378 26.273 1.00 56.38 122 ARG A C 1
ATOM 957 O O . ARG A 1 122 ? -6.257 0.952 27.348 1.00 56.38 122 ARG A O 1
ATOM 964 N N . VAL A 1 123 ? -6.077 1.041 25.131 1.00 59.53 123 VAL A N 1
ATOM 965 C CA . VAL A 1 123 ? -4.911 0.138 25.071 1.00 59.53 123 VAL A CA 1
ATOM 966 C C . VAL A 1 123 ? -3.606 0.926 25.118 1.00 59.53 123 VAL A C 1
ATOM 968 O O . VAL A 1 123 ? -3.544 2.074 24.686 1.00 59.53 123 VAL A O 1
ATOM 971 N N . ARG A 1 124 ? -2.530 0.300 25.615 1.00 66.00 124 ARG A N 1
ATOM 972 C CA . ARG A 1 124 ? -1.194 0.915 25.635 1.00 66.00 124 ARG A CA 1
ATOM 973 C C . ARG A 1 124 ? -0.796 1.342 24.208 1.00 66.00 124 ARG A C 1
ATOM 975 O O . ARG A 1 124 ? -0.688 0.469 23.342 1.00 66.00 124 ARG A O 1
ATOM 982 N N . PRO A 1 125 ? -0.491 2.630 23.956 1.00 67.25 125 PRO A N 1
ATOM 983 C CA . PRO A 1 125 ? -0.291 3.161 22.603 1.00 67.25 125 PRO A CA 1
ATOM 984 C C . PRO A 1 125 ? 0.845 2.456 21.851 1.00 67.25 125 PRO A C 1
ATOM 986 O O . PRO A 1 125 ? 0.723 2.178 20.661 1.00 67.25 125 PRO A O 1
ATOM 989 N N . ARG A 1 126 ? 1.909 2.047 22.560 1.00 69.44 126 ARG A N 1
ATOM 990 C CA . ARG A 1 126 ? 3.017 1.266 21.984 1.00 69.44 126 ARG A CA 1
ATOM 991 C C . ARG A 1 126 ? 2.585 -0.087 21.414 1.00 69.44 126 ARG A C 1
ATOM 993 O O . ARG A 1 126 ? 3.079 -0.470 20.363 1.00 69.44 126 ARG A O 1
ATOM 1000 N N . LEU A 1 127 ? 1.665 -0.790 22.080 1.00 70.25 127 LEU A N 1
ATOM 1001 C CA . LEU A 1 127 ? 1.145 -2.062 21.573 1.00 70.25 127 LEU A CA 1
ATOM 1002 C C . LEU A 1 127 ? 0.293 -1.819 20.325 1.00 70.25 127 LEU A C 1
ATOM 1004 O O . LEU A 1 127 ? 0.474 -2.503 19.333 1.00 70.25 127 LEU A O 1
ATOM 1008 N N . SER A 1 128 ? -0.569 -0.798 20.316 1.00 79.94 128 SER A N 1
ATOM 1009 C CA . SER A 1 128 ? -1.368 -0.478 19.120 1.00 79.94 128 SER A CA 1
ATOM 1010 C C . SER A 1 128 ? -0.507 -0.110 17.903 1.00 79.94 128 SER A C 1
ATOM 1012 O O . SER A 1 128 ? -0.832 -0.486 16.778 1.00 79.94 128 SER A O 1
ATOM 1014 N N . ALA A 1 129 ? 0.626 0.564 18.129 1.00 86.00 129 ALA A N 1
ATOM 1015 C CA . ALA A 1 129 ? 1.551 0.940 17.070 1.00 86.00 129 ALA A CA 1
ATOM 1016 C C . ALA A 1 129 ? 2.261 -0.273 16.452 1.00 86.00 129 ALA A C 1
ATOM 1018 O O . ALA A 1 129 ? 2.458 -0.295 15.241 1.00 86.00 129 ALA A O 1
ATOM 1019 N N . SER A 1 130 ? 2.608 -1.301 17.237 1.00 87.88 130 SER A N 1
ATOM 1020 C CA . SER A 1 130 ? 3.253 -2.497 16.684 1.00 87.88 130 SER A CA 1
ATOM 1021 C C . SER A 1 130 ? 2.308 -3.305 15.794 1.00 87.88 130 SER A C 1
ATOM 1023 O O . SER A 1 130 ? 2.720 -3.693 14.705 1.00 87.88 130 SER A O 1
ATOM 1025 N N . TYR A 1 131 ? 1.036 -3.483 16.174 1.00 89.44 131 TYR A N 1
ATOM 1026 C CA . TYR A 1 131 ? 0.043 -4.143 15.307 1.00 89.44 131 TYR A CA 1
ATOM 1027 C C . TYR A 1 131 ? -0.211 -3.373 14.002 1.00 89.44 131 TYR A C 1
ATOM 1029 O O . TYR A 1 131 ? -0.534 -3.987 12.991 1.00 89.44 131 TYR A O 1
ATOM 1037 N N . LEU A 1 132 ? -0.035 -2.047 14.010 1.00 90.50 132 LEU A N 1
ATOM 1038 C CA . LEU A 1 132 ? -0.151 -1.214 12.813 1.00 90.50 132 LEU A CA 1
ATOM 1039 C C . LEU A 1 132 ? 1.098 -1.249 11.931 1.00 90.50 132 LEU A C 1
ATOM 1041 O O . LEU A 1 132 ? 0.963 -1.318 10.718 1.00 90.50 132 LEU A O 1
ATOM 1045 N N . LEU A 1 133 ? 2.301 -1.181 12.505 1.00 93.81 133 LEU A N 1
ATOM 1046 C CA . LEU A 1 133 ? 3.547 -1.025 11.744 1.00 93.81 133 LEU A CA 1
ATOM 1047 C C . LEU A 1 133 ? 4.152 -2.358 11.297 1.00 93.81 133 LEU A C 1
ATOM 1049 O O . LEU A 1 133 ? 4.698 -2.456 10.197 1.00 93.81 133 LEU A O 1
ATOM 1053 N N . LEU A 1 134 ? 4.062 -3.391 12.136 1.00 95.31 134 LEU A N 1
ATOM 1054 C CA . LEU A 1 134 ? 4.760 -4.654 11.912 1.00 95.31 134 LEU A CA 1
ATOM 1055 C C . LEU A 1 134 ? 4.335 -5.371 10.616 1.00 95.31 134 LEU A C 1
ATOM 1057 O O . LEU A 1 134 ? 5.232 -5.843 9.918 1.00 95.31 134 LEU A O 1
ATOM 1061 N N . PRO A 1 135 ? 3.044 -5.405 10.212 1.00 96.31 135 PRO A N 1
ATOM 1062 C CA . PRO A 1 135 ? 2.662 -5.980 8.924 1.00 96.31 135 PRO A CA 1
ATOM 1063 C C . PRO A 1 135 ? 3.374 -5.339 7.727 1.00 96.31 135 PRO A C 1
ATOM 1065 O O . PRO A 1 135 ? 3.751 -6.041 6.794 1.00 96.31 135 PRO A O 1
ATOM 1068 N N . PHE A 1 136 ? 3.587 -4.020 7.757 1.00 96.12 136 PHE A N 1
ATOM 1069 C CA . PHE A 1 136 ? 4.234 -3.287 6.666 1.00 96.12 136 PHE A CA 1
ATOM 1070 C C . PHE A 1 136 ? 5.735 -3.534 6.633 1.00 96.12 136 PHE A C 1
ATOM 1072 O O . PHE A 1 136 ? 6.287 -3.737 5.556 1.00 96.12 136 PHE A O 1
ATOM 1079 N N . ILE A 1 137 ? 6.384 -3.555 7.801 1.00 96.81 137 ILE A N 1
ATOM 1080 C CA . ILE A 1 137 ? 7.819 -3.845 7.905 1.00 96.81 137 ILE A CA 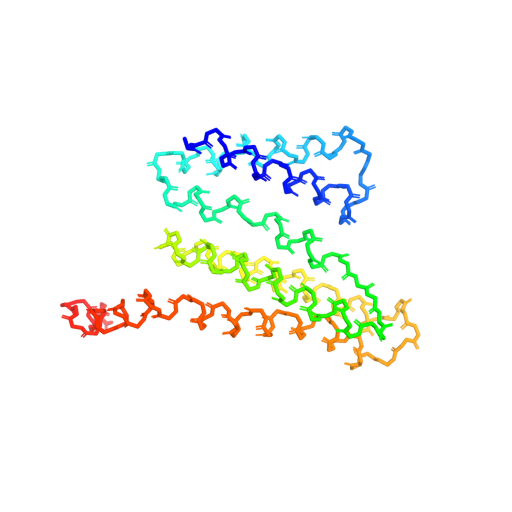1
ATOM 1081 C C . ILE A 1 137 ? 8.089 -5.273 7.428 1.00 96.81 137 ILE A C 1
ATOM 1083 O O . ILE A 1 137 ? 8.906 -5.478 6.534 1.00 96.81 137 ILE A O 1
ATOM 1087 N N . LEU A 1 138 ? 7.368 -6.255 7.981 1.00 97.88 138 LEU A N 1
ATOM 1088 C CA . LEU A 1 138 ? 7.530 -7.658 7.604 1.00 97.88 138 LEU A CA 1
ATOM 1089 C C . LEU A 1 138 ? 7.176 -7.878 6.131 1.00 97.88 138 LEU A C 1
ATOM 1091 O O . LEU A 1 138 ? 7.956 -8.486 5.404 1.00 97.88 138 LEU A O 1
ATOM 1095 N N . GLY A 1 139 ? 6.047 -7.331 5.672 1.00 97.75 139 GLY A N 1
ATOM 1096 C CA . GLY A 1 139 ? 5.622 -7.439 4.280 1.00 97.75 139 GLY A CA 1
ATOM 1097 C C . GLY A 1 139 ? 6.627 -6.821 3.307 1.00 97.75 139 GLY A C 1
ATOM 1098 O O . GLY A 1 139 ? 6.959 -7.441 2.302 1.00 97.75 139 GLY A O 1
ATOM 1099 N N . GLY A 1 140 ? 7.167 -5.641 3.622 1.00 96.88 140 GLY A N 1
ATOM 1100 C CA . GLY A 1 140 ? 8.186 -4.976 2.808 1.00 96.88 140 GLY A CA 1
ATOM 1101 C C . GLY A 1 140 ? 9.495 -5.763 2.733 1.00 96.88 140 GLY A C 1
ATOM 1102 O O . GLY A 1 140 ? 10.010 -5.985 1.640 1.00 96.88 140 GLY A O 1
ATOM 1103 N N . VAL A 1 141 ? 10.003 -6.253 3.869 1.00 97.62 141 VAL A N 1
ATOM 1104 C CA . VAL A 1 141 ? 11.218 -7.092 3.906 1.00 97.62 141 VAL A CA 1
ATOM 1105 C C . VAL A 1 141 ? 11.024 -8.376 3.099 1.00 97.62 141 VAL A C 1
ATOM 1107 O O . VAL A 1 141 ? 11.881 -8.743 2.297 1.00 97.62 141 VAL A O 1
ATOM 1110 N N . MET A 1 142 ? 9.880 -9.041 3.263 1.00 98.25 142 MET A N 1
ATOM 1111 C CA . MET A 1 142 ? 9.553 -10.243 2.498 1.00 98.25 142 MET A CA 1
ATOM 1112 C C . MET A 1 142 ? 9.434 -9.950 1.001 1.00 98.25 142 MET A C 1
ATOM 1114 O O . MET A 1 142 ? 9.947 -10.725 0.199 1.00 98.25 142 MET A O 1
ATOM 1118 N N . ALA A 1 143 ? 8.816 -8.830 0.615 1.00 97.50 143 ALA A N 1
ATOM 1119 C CA . ALA A 1 143 ? 8.717 -8.418 -0.783 1.00 97.50 143 ALA A CA 1
ATOM 1120 C C . ALA A 1 143 ? 10.096 -8.216 -1.418 1.00 97.50 143 ALA A C 1
ATOM 1122 O O . ALA A 1 143 ? 10.324 -8.730 -2.508 1.00 97.50 143 ALA A O 1
ATOM 1123 N N . LEU A 1 144 ? 11.030 -7.557 -0.719 1.00 95.75 144 LEU A N 1
ATOM 1124 C CA . LEU A 1 144 ? 12.410 -7.400 -1.194 1.00 95.75 144 LEU A CA 1
ATOM 1125 C C . LEU A 1 144 ? 13.079 -8.754 -1.459 1.00 95.75 144 LEU A C 1
ATOM 1127 O O . LEU A 1 144 ? 13.754 -8.903 -2.474 1.00 95.75 144 LEU A O 1
ATOM 1131 N N . GLY A 1 145 ? 12.850 -9.743 -0.589 1.00 96.88 145 GLY A N 1
ATOM 1132 C CA . GLY A 1 145 ? 13.312 -11.117 -0.799 1.00 96.88 145 GLY A CA 1
ATOM 1133 C C . GLY A 1 145 ? 12.656 -11.787 -2.011 1.00 96.88 145 GLY A C 1
ATOM 1134 O O . GLY A 1 145 ? 13.353 -12.350 -2.851 1.00 96.88 145 GLY A O 1
ATOM 1135 N N . LEU A 1 146 ? 11.328 -11.679 -2.145 1.00 96.69 146 LEU A N 1
ATOM 1136 C CA . LEU A 1 146 ? 10.567 -12.248 -3.268 1.00 96.69 146 LEU A CA 1
ATOM 1137 C C . LEU A 1 146 ? 10.978 -11.656 -4.621 1.00 96.69 146 LEU A C 1
ATOM 1139 O O . LEU A 1 146 ? 10.950 -12.354 -5.632 1.00 96.69 146 LEU A O 1
ATOM 1143 N N . THR A 1 147 ? 11.368 -10.383 -4.649 1.00 96.94 147 THR A N 1
ATOM 1144 C CA . THR A 1 147 ? 11.770 -9.686 -5.877 1.00 96.94 147 THR A CA 1
ATOM 1145 C C . THR A 1 147 ? 13.280 -9.555 -6.033 1.00 96.94 147 THR A C 1
ATOM 1147 O O . THR A 1 147 ? 13.734 -8.889 -6.963 1.00 96.94 147 THR A O 1
ATOM 1150 N N . ALA A 1 148 ? 14.075 -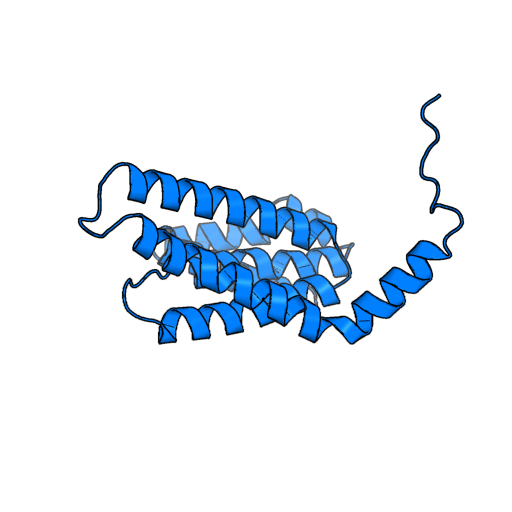10.193 -5.167 1.00 95.56 148 ALA A N 1
ATOM 1151 C CA . ALA A 1 148 ? 15.535 -10.104 -5.192 1.00 95.56 148 ALA A CA 1
ATOM 1152 C C . ALA A 1 148 ? 16.118 -10.527 -6.548 1.00 95.56 148 ALA A C 1
ATOM 1154 O O . ALA A 1 148 ? 17.051 -9.895 -7.036 1.00 95.56 148 ALA A O 1
ATOM 1155 N N . VAL A 1 149 ? 15.504 -11.527 -7.194 1.00 94.75 149 VAL A N 1
ATOM 1156 C CA . VAL A 1 149 ? 15.900 -12.025 -8.522 1.00 94.75 149 VAL A CA 1
ATOM 1157 C C . VAL A 1 149 ? 15.893 -10.938 -9.605 1.00 94.75 149 VAL A C 1
ATOM 1159 O O . VAL A 1 149 ? 16.684 -11.010 -10.537 1.00 94.75 149 VAL A O 1
ATOM 1162 N N . GLN A 1 150 ? 15.044 -9.913 -9.475 1.00 93.62 150 GLN A N 1
ATOM 1163 C CA . GLN A 1 150 ? 15.011 -8.762 -10.383 1.00 93.62 150 GLN A CA 1
ATOM 1164 C C . GLN A 1 150 ? 15.768 -7.559 -9.808 1.00 93.62 150 GLN A C 1
ATOM 1166 O O . GLN A 1 150 ? 16.441 -6.841 -10.549 1.00 93.62 150 GLN A O 1
ATOM 1171 N N . LEU A 1 151 ? 15.663 -7.315 -8.498 1.00 91.81 151 LEU A N 1
ATOM 1172 C CA . LEU A 1 151 ? 16.266 -6.142 -7.865 1.00 91.81 151 LEU A CA 1
ATOM 1173 C C . LEU A 1 151 ? 17.795 -6.198 -7.861 1.00 91.81 151 LEU A C 1
ATOM 1175 O O . LEU A 1 151 ? 18.414 -5.176 -8.139 1.00 91.81 151 LEU A O 1
ATOM 1179 N N . LEU A 1 152 ? 18.403 -7.358 -7.595 1.00 93.62 152 LEU A N 1
ATOM 1180 C CA . LEU A 1 152 ? 19.864 -7.480 -7.542 1.00 93.62 152 LEU A CA 1
ATOM 1181 C C . LEU A 1 152 ? 20.517 -7.176 -8.903 1.00 93.62 152 LEU A C 1
ATOM 1183 O O . LEU A 1 152 ? 21.327 -6.248 -8.945 1.00 93.62 152 LEU A O 1
ATOM 1187 N N . PRO A 1 153 ? 20.096 -7.793 -10.030 1.00 92.50 153 PRO A N 1
ATOM 1188 C CA . PRO A 1 153 ? 20.630 -7.420 -11.341 1.00 92.50 153 PRO A CA 1
ATOM 1189 C C . PRO A 1 153 ? 20.370 -5.954 -11.701 1.00 92.50 153 PRO A C 1
ATOM 1191 O O . PRO A 1 153 ? 21.208 -5.296 -12.313 1.00 92.50 153 PRO A O 1
ATOM 1194 N N . THR A 1 154 ? 19.211 -5.412 -11.304 1.00 90.31 154 THR A N 1
ATOM 1195 C CA . THR A 1 154 ? 18.884 -3.999 -11.556 1.00 90.31 154 THR A CA 1
ATOM 1196 C C . THR A 1 154 ? 19.852 -3.070 -10.821 1.00 90.31 154 THR A C 1
ATOM 1198 O O . THR A 1 154 ? 20.301 -2.078 -11.394 1.00 90.31 154 THR A O 1
ATOM 1201 N N . LEU A 1 155 ? 20.200 -3.389 -9.571 1.00 89.00 155 LEU A N 1
ATOM 1202 C CA . LEU A 1 155 ? 21.159 -2.619 -8.780 1.00 89.00 155 LEU A CA 1
ATOM 1203 C C . LEU A 1 155 ? 22.565 -2.695 -9.381 1.00 89.00 155 LEU A C 1
ATOM 1205 O O . LEU A 1 155 ? 23.182 -1.647 -9.571 1.00 89.00 155 LEU A O 1
ATOM 1209 N N . GLU A 1 156 ? 23.028 -3.891 -9.745 1.00 91.56 156 GLU A N 1
ATOM 1210 C CA . GLU A 1 156 ? 24.328 -4.102 -10.398 1.00 91.56 156 GLU A CA 1
ATOM 1211 C C . GLU A 1 156 ? 24.447 -3.284 -11.692 1.00 91.56 156 GLU A C 1
ATOM 1213 O O . GLU A 1 156 ? 25.387 -2.509 -11.863 1.00 91.56 156 GLU A O 1
ATOM 1218 N N . LEU A 1 157 ? 23.447 -3.368 -12.575 1.00 89.38 157 LEU A N 1
ATOM 1219 C CA . LEU A 1 157 ? 23.441 -2.622 -13.837 1.00 89.38 157 LEU A CA 1
ATOM 1220 C C . LEU A 1 157 ? 23.316 -1.110 -13.627 1.00 89.38 157 LEU A C 1
ATOM 1222 O O . LEU A 1 157 ? 23.929 -0.337 -14.363 1.00 89.38 157 LEU A O 1
ATOM 1226 N N . SER A 1 158 ? 22.553 -0.666 -12.622 1.00 86.25 158 SER A N 1
ATOM 1227 C CA . SER A 1 158 ? 22.425 0.764 -12.313 1.00 86.25 158 SER A CA 1
ATOM 1228 C C . SER A 1 158 ? 23.755 1.394 -11.893 1.00 86.25 158 SER A C 1
ATOM 1230 O O . SER A 1 158 ? 24.013 2.547 -12.235 1.00 86.25 158 SER A O 1
ATOM 1232 N N . GLN A 1 159 ? 24.620 0.632 -11.214 1.00 86.12 159 GLN A N 1
ATOM 1233 C CA . GLN A 1 159 ? 25.955 1.078 -10.812 1.00 86.12 159 GLN A CA 1
ATOM 1234 C C . GLN A 1 159 ? 26.920 1.165 -11.995 1.00 86.12 159 GLN A C 1
ATOM 1236 O O . GLN A 1 159 ? 27.838 1.972 -11.977 1.00 86.12 159 GLN A O 1
ATOM 1241 N N . LEU A 1 160 ? 26.696 0.376 -13.043 1.00 86.12 160 LEU A N 1
ATOM 1242 C CA . LEU A 1 160 ? 27.492 0.406 -14.271 1.00 86.12 160 LEU A CA 1
ATOM 1243 C C . LEU A 1 160 ? 26.982 1.441 -15.289 1.00 86.12 160 LEU A C 1
ATOM 1245 O O . LEU A 1 160 ? 27.558 1.599 -16.366 1.00 86.12 160 LEU A O 1
ATOM 1249 N N . SER A 1 161 ? 25.891 2.144 -14.976 1.00 83.62 161 SER A N 1
ATOM 1250 C CA . SER A 1 161 ? 25.296 3.136 -15.866 1.00 83.62 161 SER A CA 1
ATOM 1251 C C . SER A 1 161 ? 26.163 4.389 -15.968 1.00 83.62 161 SER A C 1
ATOM 1253 O O . SER A 1 161 ? 26.586 4.963 -14.968 1.00 83.62 161 SER A O 1
ATOM 1255 N N . SER A 1 162 ? 26.310 4.915 -17.184 1.00 72.94 162 SER A N 1
ATOM 1256 C CA . SER A 1 162 ? 26.975 6.197 -17.464 1.00 72.94 162 SER A CA 1
ATOM 1257 C C . SER A 1 162 ? 26.324 7.410 -16.779 1.00 72.94 162 SER A C 1
ATOM 1259 O O . SER A 1 162 ? 26.886 8.502 -16.793 1.00 72.94 162 SER A O 1
ATOM 1261 N N . ARG A 1 163 ? 25.151 7.230 -16.157 1.00 68.62 163 ARG A N 1
ATOM 1262 C CA . ARG A 1 163 ? 24.428 8.242 -15.370 1.00 68.62 163 ARG A CA 1
ATOM 1263 C C . ARG A 1 163 ? 24.611 8.098 -13.850 1.00 68.62 163 ARG A C 1
ATOM 1265 O O . ARG A 1 163 ? 23.914 8.782 -13.105 1.00 68.62 163 ARG A O 1
ATOM 1272 N N . GLN A 1 164 ? 25.524 7.241 -13.378 1.00 71.62 164 GLN A N 1
ATOM 1273 C CA . GLN A 1 164 ? 25.747 6.991 -11.944 1.00 71.62 164 GLN A CA 1
ATOM 1274 C C . GLN A 1 164 ? 26.158 8.257 -11.164 1.00 71.62 164 GLN A C 1
ATOM 1276 O O . GLN A 1 164 ? 25.798 8.401 -10.000 1.00 71.62 164 GLN A O 1
ATOM 1281 N N . GLY A 1 165 ? 26.866 9.194 -11.808 1.00 68.81 165 GLY A N 1
ATOM 1282 C CA . GLY A 1 165 ? 27.354 10.432 -11.183 1.00 68.81 165 GLY A CA 1
ATOM 1283 C C . GLY A 1 165 ? 26.296 11.514 -10.923 1.00 68.81 165 GLY A C 1
ATOM 1284 O O . GLY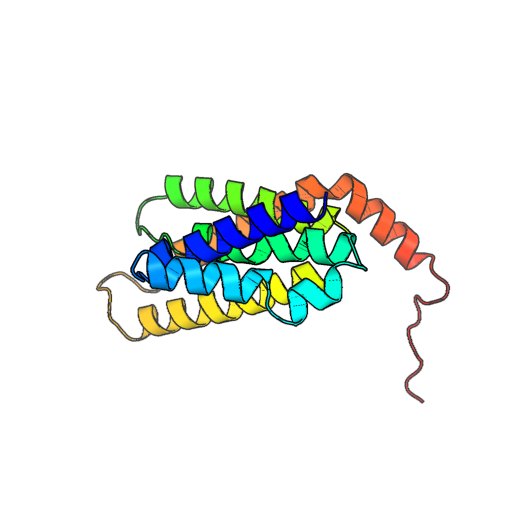 A 1 165 ? 26.617 12.525 -10.304 1.00 68.81 165 GLY A O 1
ATOM 1285 N N . GLY A 1 166 ? 25.047 11.324 -11.370 1.00 70.56 166 GLY A N 1
ATOM 1286 C CA . GLY A 1 166 ? 24.011 12.359 -11.299 1.00 70.56 166 GLY A CA 1
ATOM 1287 C C . GLY A 1 166 ? 24.307 13.576 -12.187 1.00 70.56 166 GLY A C 1
ATOM 1288 O O . GLY A 1 166 ? 25.235 13.572 -12.995 1.00 70.56 166 GLY A O 1
ATOM 1289 N N . LEU A 1 167 ? 23.484 14.620 -12.068 1.00 70.25 167 LEU A N 1
ATOM 1290 C CA . LEU A 1 167 ? 23.793 15.928 -12.649 1.00 70.25 167 LEU A CA 1
ATOM 1291 C C . LEU A 1 167 ? 24.740 16.662 -11.691 1.00 70.25 167 LEU A C 1
ATOM 1293 O O . LEU A 1 167 ? 24.399 16.776 -10.510 1.00 70.25 167 LEU A O 1
ATOM 1297 N N . PRO A 1 168 ? 25.900 17.156 -12.154 1.00 72.75 168 PRO A N 1
ATOM 1298 C CA . PRO A 1 168 ? 26.749 17.980 -11.313 1.00 72.75 168 PRO A CA 1
ATOM 1299 C C . PRO A 1 168 ? 25.983 19.251 -10.917 1.00 72.75 168 PRO A C 1
ATOM 1301 O O . PRO A 1 168 ? 25.283 19.864 -11.724 1.00 72.75 168 PRO A O 1
ATOM 1304 N N . VAL A 1 169 ? 26.051 19.589 -9.629 1.00 74.75 169 VAL A N 1
ATOM 1305 C CA . VAL A 1 169 ? 25.521 20.840 -9.077 1.00 74.75 169 VAL A CA 1
ATOM 1306 C C . VAL A 1 169 ? 26.504 21.948 -9.436 1.00 74.75 169 VAL A C 1
ATOM 1308 O O . VAL A 1 169 ? 27.441 22.217 -8.688 1.00 74.75 169 VAL A O 1
ATOM 1311 N N . ASN A 1 170 ? 26.322 22.539 -10.611 1.00 57.97 170 ASN A N 1
ATOM 1312 C CA . ASN A 1 170 ? 26.993 23.768 -11.031 1.00 57.97 170 ASN A CA 1
ATOM 1313 C C . ASN A 1 170 ? 25.967 24.859 -11.295 1.00 57.97 170 ASN A C 1
ATOM 1315 O O . ASN A 1 170 ? 24.969 24.565 -11.991 1.00 57.97 170 ASN A O 1
#

pLDDT: mean 90.04, std 9.81, range [53.09, 98.5]

Sequence (170 aa):
TILLHLVIGGLGAYGVGRRLLRLGQMGALLTAVSFTLGGYVTAQVEHVNQLQGMVWLPWFFVVAGRLEIGDWRLVGRQAWWLAGLFALQLLAGHTQTVFVTVVGLGVWLLTNLWHNYRGFVRVRPRLSASYLLLPFILGGVMALGLTAVQLLPTLELSQLSSRQGGLPVN

Radius of gyration: 18.06 Å; chains: 1; bounding box: 51×38×49 Å

Secondary structure (DSSP, 8-state):
-HHHHHHHHHHHHHHHHHHTS---HHHHHHHHHHHHSSHHHHHTSSSHHHHHHHTTHHHHHHHHT---TT-HHHHHHHHHHHHHHHHHHHHTT-HHHHHHHHHHHHHHHHHHHHHHHTSSS-S-HHHHHHHHHHHHHHHHHHHHHHTHHHHHHHHHHHHTSTTTT-----

Foldseek 3Di:
DLVVLLVLLLVLQLLCCCQQVVHDNVSSNVSSCCRSVPPVLVVCSVVVLLNQLQSLLSVLSSLLSDFDQPDVVSLVVLLQSLLVSLLSNVVSVDVVSSVVSCVVLVVVLVVVLVVLVVDPDPDDSVSSNCSNCSSNVSSVVSNCVVNVVPVVVVVVVCCVDPCVVPDDPD